Protein AF-A0A9P1I6S8-F1 (afdb_monomer_lite)

Foldseek 3Di:
DDDDDPDDDDPVRVVPDDDDDDDDPPVVVVVCVVVVPDDPDDPVNVVPPVPPPPPPDPVVVQVVDDPVRHDDDDDDDPVPHDDPVRVVVVVVVVVVVVVVVCVVVVVDDDDDDDDPDPDDDDDDDDDDDDDDDDDDDPDDPPCPDPPPDDDD

Sequence (152 aa):
MSRGTKSTMSYKDKANLKFVEQEEPAFIKAMKAKMGYKEPAKLEDKFDDEGPSNFDDDETELLRMKEEDRPQVVVLNESTDLTKEQLEKELEVIRKEEDDQKIAEGKITFKKPVKRLAEGEKEEDDKKKKKTVIAEPKKTLLSFGDDEEEDE

InterPro domains:
  IPR027911 Domain of unknown function DUF4604 [PF15377] (16-132)
  IPR040219 Uncharacterized protein KIAA1143-like [PTHR31195] (3-151)

pLDDT: mean 74.91, std 16.07, range [39.62, 92.69]

Radius of gyration: 40.56 Å; chains: 1; bounding box: 67×51×121 Å

Structure (mmCIF, N/CA/C/O backbone):
data_AF-A0A9P1I6S8-F1
#
_entry.id   AF-A0A9P1I6S8-F1
#
loop_
_atom_site.group_PDB
_atom_site.id
_atom_site.type_symbol
_atom_site.label_atom_id
_atom_site.label_alt_id
_atom_site.label_comp_id
_atom_site.label_asym_id
_atom_site.label_entity_id
_atom_site.label_seq_id
_atom_site.pdbx_PDB_ins_code
_atom_site.Cartn_x
_atom_site.Cartn_y
_atom_site.Cartn_z
_atom_site.occupancy
_atom_site.B_iso_or_equiv
_atom_site.auth_seq_id
_atom_site.auth_comp_id
_atom_site.auth_asym_id
_atom_site.auth_atom_id
_atom_site.pdbx_PDB_model_num
ATOM 1 N N . MET A 1 1 ? -8.103 -3.787 -79.187 1.00 44.22 1 MET A N 1
ATOM 2 C CA . MET A 1 1 ? -7.515 -3.589 -77.843 1.00 44.22 1 MET A CA 1
ATOM 3 C C . MET A 1 1 ? -8.271 -4.468 -76.851 1.00 44.22 1 MET A C 1
ATOM 5 O O . MET A 1 1 ? -9.386 -4.124 -76.482 1.00 44.22 1 MET A O 1
ATOM 9 N N . SER A 1 2 ? -7.723 -5.637 -76.504 1.00 52.88 2 SER A N 1
ATOM 10 C CA . SER A 1 2 ? -8.324 -6.548 -75.517 1.00 52.88 2 SER A CA 1
ATOM 11 C C . SER A 1 2 ? -7.925 -6.092 -74.113 1.00 52.88 2 SER A C 1
ATOM 13 O O . SER A 1 2 ? -6.738 -5.927 -73.836 1.00 52.88 2 SER A O 1
ATOM 15 N N . ARG A 1 3 ? -8.907 -5.818 -73.249 1.00 59.03 3 ARG A N 1
ATOM 16 C CA . ARG A 1 3 ? -8.665 -5.443 -71.849 1.00 59.03 3 ARG A CA 1
ATOM 17 C C . ARG A 1 3 ? -8.355 -6.724 -71.075 1.00 59.03 3 ARG A C 1
ATOM 19 O O . ARG A 1 3 ? -9.172 -7.638 -71.075 1.00 59.03 3 ARG A O 1
ATOM 26 N N . GLY A 1 4 ? -7.181 -6.785 -70.446 1.00 54.00 4 GLY A N 1
ATOM 27 C CA . GLY A 1 4 ? -6.732 -7.948 -69.681 1.00 54.00 4 GLY A CA 1
ATOM 28 C C . GLY A 1 4 ? -7.733 -8.345 -68.595 1.00 54.00 4 GLY A C 1
ATOM 29 O O . GLY A 1 4 ? -8.143 -7.523 -67.773 1.00 54.00 4 GLY A O 1
ATOM 30 N N . THR A 1 5 ? -8.135 -9.612 -68.609 1.00 59.84 5 THR A N 1
ATOM 31 C CA . THR A 1 5 ? -8.967 -10.244 -67.585 1.00 59.84 5 THR A CA 1
ATOM 32 C C . THR A 1 5 ? -8.198 -10.293 -66.268 1.00 59.84 5 THR A C 1
ATOM 34 O O . THR A 1 5 ? -7.111 -10.868 -66.203 1.00 59.84 5 THR A O 1
ATOM 37 N N . LYS A 1 6 ? -8.743 -9.698 -65.204 1.00 65.06 6 LYS A N 1
ATOM 38 C CA . LYS A 1 6 ? -8.150 -9.778 -63.863 1.00 65.06 6 LYS A CA 1
ATOM 39 C C . LYS A 1 6 ? -8.376 -11.188 -63.310 1.00 65.06 6 LYS A C 1
ATOM 41 O O . LYS A 1 6 ? -9.485 -11.509 -62.898 1.00 65.06 6 LYS A O 1
ATOM 46 N N . SER A 1 7 ? -7.335 -12.020 -63.333 1.00 71.56 7 SER A N 1
ATOM 47 C CA . SER A 1 7 ? -7.341 -13.341 -62.695 1.00 71.56 7 SER A CA 1
ATOM 48 C C . SER A 1 7 ? -7.415 -13.169 -61.179 1.00 71.56 7 SER A C 1
ATOM 50 O O . SER A 1 7 ? -6.491 -12.631 -60.568 1.00 71.56 7 SER A O 1
ATOM 52 N N . THR A 1 8 ? -8.517 -13.589 -60.563 1.00 78.06 8 THR A N 1
ATOM 53 C CA . THR A 1 8 ? -8.652 -13.634 -59.107 1.00 78.06 8 THR A CA 1
ATOM 54 C C . THR A 1 8 ? -8.188 -15.003 -58.611 1.00 78.06 8 THR A C 1
ATOM 56 O O . THR A 1 8 ? -8.710 -16.035 -59.020 1.00 78.06 8 THR A O 1
ATOM 59 N N . MET A 1 9 ? -7.172 -15.019 -57.745 1.00 80.56 9 MET A N 1
ATOM 60 C CA . MET A 1 9 ? -6.632 -16.261 -57.174 1.00 80.56 9 MET A CA 1
ATOM 61 C C . MET A 1 9 ? -7.676 -16.985 -56.313 1.00 80.56 9 MET A C 1
ATOM 63 O O . MET A 1 9 ? -8.471 -16.333 -55.619 1.00 80.56 9 MET A O 1
ATOM 67 N N . SER A 1 10 ? -7.654 -18.323 -56.321 1.00 86.75 10 SER A N 1
ATOM 68 C CA . SER A 1 10 ? -8.560 -19.130 -55.501 1.00 86.75 10 SER A CA 1
ATOM 69 C C . SER A 1 10 ? -8.191 -19.053 -54.016 1.00 86.75 10 SER A C 1
ATOM 71 O O . SER A 1 10 ? -7.092 -18.645 -53.640 1.00 86.75 10 SER A O 1
ATOM 73 N N . TYR A 1 11 ? -9.113 -19.452 -53.138 1.00 83.00 11 TYR A N 1
ATOM 74 C CA . TYR A 1 11 ? -8.876 -19.467 -51.691 1.00 83.00 11 TYR A CA 1
ATOM 75 C C . TYR A 1 11 ? -7.673 -20.344 -51.294 1.00 83.00 11 TYR A C 1
ATOM 77 O O . TYR A 1 11 ? -6.877 -19.948 -50.445 1.00 83.00 11 TYR A O 1
ATOM 85 N N . LYS A 1 12 ? -7.491 -21.495 -51.958 1.00 85.06 12 LYS A N 1
ATOM 86 C CA . LYS A 1 12 ? -6.352 -22.398 -51.717 1.00 85.06 12 LYS A CA 1
ATOM 87 C C . LYS A 1 12 ? -5.026 -21.784 -52.169 1.00 85.06 12 LYS A C 1
ATOM 89 O O . LYS A 1 12 ? -4.014 -21.976 -51.504 1.00 85.06 12 LYS A O 1
ATOM 94 N N . ASP A 1 13 ? -5.047 -21.002 -53.246 1.00 84.69 13 ASP A N 1
ATOM 95 C CA . ASP A 1 13 ? -3.857 -20.295 -53.731 1.00 84.69 13 ASP A CA 1
ATOM 96 C C . ASP A 1 13 ? -3.465 -19.159 -52.779 1.00 84.69 13 ASP A C 1
ATOM 98 O O . ASP A 1 13 ? -2.284 -18.929 -52.540 1.00 84.69 13 ASP A O 1
ATOM 102 N N . LYS A 1 14 ? -4.455 -18.483 -52.178 1.00 86.81 14 LYS A N 1
ATOM 103 C CA . LYS A 1 14 ? -4.231 -17.417 -51.190 1.00 86.81 14 LYS A CA 1
ATOM 104 C C . LYS A 1 14 ? -3.666 -17.932 -49.866 1.00 86.81 14 LYS A C 1
ATOM 106 O O . LYS A 1 14 ? -2.871 -17.232 -49.253 1.00 86.81 14 LYS A O 1
ATOM 111 N N . ALA A 1 15 ? -4.047 -19.136 -49.439 1.00 86.00 15 ALA A N 1
ATOM 112 C CA . ALA A 1 15 ? -3.591 -19.723 -48.176 1.00 86.00 15 ALA A CA 1
ATOM 113 C C . ALA A 1 15 ? -2.078 -20.017 -48.144 1.00 86.00 15 ALA A C 1
ATOM 115 O O . ALA A 1 15 ? -1.481 -20.055 -47.073 1.00 86.00 15 ALA A O 1
ATOM 116 N N . ASN A 1 16 ? -1.450 -20.191 -49.311 1.00 87.50 16 ASN A N 1
ATOM 117 C CA . ASN A 1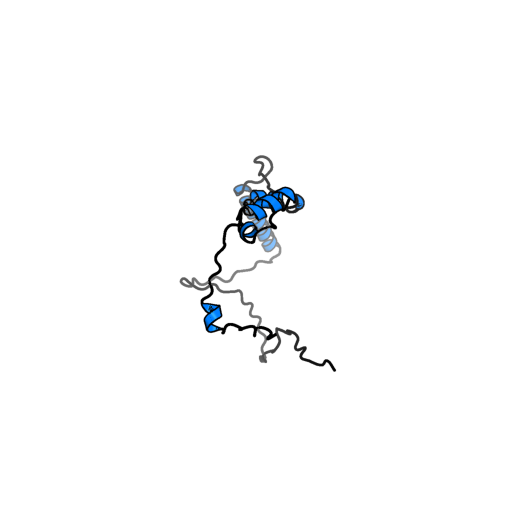 16 ? -0.017 -20.466 -49.436 1.00 87.50 16 ASN A CA 1
ATOM 118 C C . ASN A 1 16 ? 0.829 -19.204 -49.694 1.00 87.50 16 ASN A C 1
ATOM 120 O O . ASN A 1 16 ? 2.040 -19.310 -49.901 1.00 87.50 16 ASN A O 1
ATOM 124 N N . LEU A 1 17 ? 0.222 -18.013 -49.702 1.00 86.00 17 LEU A N 1
ATOM 125 C CA . LEU A 1 17 ? 0.947 -16.756 -49.871 1.00 86.00 17 LEU A CA 1
ATOM 126 C C . LEU A 1 17 ? 1.627 -16.371 -48.555 1.00 86.00 17 LEU A C 1
ATOM 128 O O . LEU A 1 17 ? 0.965 -16.123 -47.550 1.00 86.00 17 LEU A O 1
ATOM 132 N N . LYS A 1 18 ? 2.957 -16.284 -48.576 1.00 87.88 18 LYS A N 1
ATOM 133 C CA . LYS A 1 18 ? 3.743 -15.708 -47.481 1.00 87.88 18 LYS A CA 1
ATOM 134 C C . LYS A 1 18 ? 4.090 -14.265 -47.823 1.00 87.88 18 LYS A C 1
ATOM 136 O O . LYS A 1 18 ? 4.528 -13.985 -48.938 1.00 87.88 18 LYS A O 1
ATOM 141 N N . PHE A 1 19 ? 3.899 -13.364 -46.866 1.00 88.19 19 PHE A N 1
ATOM 142 C CA . PHE A 1 19 ? 4.425 -12.009 -46.966 1.00 88.19 19 PHE A CA 1
ATOM 143 C C . PHE A 1 19 ? 5.948 -12.061 -46.805 1.00 88.19 19 PHE A C 1
ATOM 145 O O . PHE A 1 19 ? 6.450 -12.677 -45.868 1.00 88.19 19 PHE A O 1
ATOM 152 N N . VAL A 1 20 ? 6.671 -11.453 -47.743 1.00 86.44 20 VAL A N 1
ATOM 153 C CA . VAL A 1 20 ? 8.120 -11.261 -47.658 1.00 86.44 20 VAL A CA 1
ATOM 154 C C . VAL A 1 20 ? 8.347 -9.764 -47.613 1.00 86.44 20 VAL A C 1
ATOM 156 O O . VAL A 1 20 ? 8.076 -9.066 -48.591 1.00 86.44 20 VAL A O 1
ATOM 159 N N . GLU A 1 21 ? 8.817 -9.278 -46.473 1.00 85.12 21 GLU A N 1
ATOM 160 C CA . GLU A 1 21 ? 9.208 -7.886 -46.321 1.00 85.12 21 GLU A CA 1
ATOM 161 C C . GLU A 1 21 ? 10.511 -7.666 -47.097 1.00 85.12 21 GLU A C 1
ATOM 163 O O . GLU A 1 21 ? 11.570 -8.174 -46.733 1.00 85.12 21 GLU A O 1
ATOM 168 N N . GLN A 1 22 ? 10.416 -6.994 -48.244 1.00 86.62 22 GLN A N 1
ATOM 169 C CA . GLN A 1 22 ? 11.586 -6.597 -49.020 1.00 86.62 22 GLN A CA 1
ATOM 170 C C . GLN A 1 22 ? 12.084 -5.247 -48.512 1.00 86.62 22 GLN A C 1
ATOM 172 O O . GLN A 1 22 ? 11.285 -4.332 -48.311 1.00 86.62 22 GLN A O 1
ATOM 177 N N . GLU A 1 23 ? 13.401 -5.109 -48.349 1.00 85.56 23 GLU A N 1
ATOM 178 C CA . GLU A 1 23 ? 13.997 -3.818 -48.014 1.00 85.56 23 GLU A CA 1
ATOM 179 C C . GLU A 1 23 ? 13.651 -2.762 -49.069 1.00 85.56 23 GLU A C 1
ATOM 181 O O . GLU A 1 23 ? 13.622 -3.028 -50.277 1.00 85.56 23 GLU A O 1
ATOM 186 N N . GLU A 1 24 ? 13.409 -1.534 -48.613 1.00 86.19 24 GLU A N 1
ATOM 187 C CA . GLU A 1 24 ? 13.082 -0.445 -49.522 1.00 86.19 24 GLU A CA 1
ATOM 188 C C . GLU A 1 24 ? 14.273 -0.105 -50.429 1.00 86.19 24 GLU A C 1
ATOM 190 O O . GLU A 1 24 ? 15.400 0.061 -49.950 1.00 86.19 24 GLU A O 1
ATOM 195 N N . PRO A 1 25 ? 14.049 0.083 -51.742 1.00 91.25 25 PRO A N 1
ATOM 196 C CA . PRO A 1 25 ? 15.115 0.462 -52.656 1.00 91.25 25 PRO A CA 1
ATOM 197 C C . PRO A 1 25 ? 15.692 1.837 -52.285 1.00 91.25 25 PRO A C 1
ATOM 199 O O . PRO A 1 25 ? 14.972 2.747 -51.862 1.00 91.25 25 PRO A O 1
ATOM 202 N N . ALA A 1 26 ? 16.995 2.024 -52.521 1.00 89.88 26 ALA A N 1
ATOM 203 C CA . ALA A 1 26 ? 17.758 3.203 -52.087 1.00 89.88 26 ALA A CA 1
ATOM 204 C C . ALA A 1 26 ? 17.137 4.557 -52.493 1.00 89.88 26 ALA A C 1
ATOM 206 O O . ALA A 1 26 ? 17.238 5.538 -51.754 1.00 89.88 26 ALA A O 1
ATOM 207 N N . PHE A 1 27 ? 16.457 4.611 -53.643 1.00 91.38 27 PHE A N 1
ATOM 208 C CA . PHE A 1 27 ? 15.749 5.805 -54.107 1.00 91.38 27 PHE A CA 1
ATOM 209 C C . PHE A 1 27 ? 14.588 6.212 -53.181 1.00 91.38 27 PHE A C 1
ATOM 211 O O . PHE A 1 27 ? 14.474 7.385 -52.825 1.00 91.38 27 PHE A O 1
ATOM 218 N N . ILE A 1 28 ? 13.758 5.255 -52.747 1.00 89.62 28 ILE A N 1
ATOM 219 C CA . ILE A 1 28 ? 12.611 5.516 -51.861 1.00 89.62 28 ILE A CA 1
ATOM 220 C C . ILE A 1 28 ? 13.107 5.936 -50.476 1.00 89.62 28 ILE A C 1
ATOM 222 O O . ILE A 1 28 ? 12.608 6.914 -49.921 1.00 89.62 28 ILE A O 1
ATOM 226 N N . LYS A 1 29 ? 14.162 5.288 -49.968 1.00 89.06 29 LYS A N 1
ATOM 227 C CA . LYS A 1 29 ? 14.813 5.657 -48.703 1.00 89.06 29 LYS A CA 1
ATOM 228 C C . LYS A 1 29 ? 15.326 7.103 -48.720 1.00 89.06 29 LYS A C 1
ATOM 230 O O . LYS A 1 29 ? 15.062 7.871 -47.796 1.00 89.06 29 LYS A O 1
ATOM 235 N N . ALA A 1 30 ? 16.002 7.504 -49.800 1.00 91.75 30 ALA A N 1
ATOM 236 C CA . ALA A 1 30 ? 16.486 8.874 -49.972 1.00 91.75 30 ALA A CA 1
ATOM 237 C C . ALA A 1 30 ? 15.340 9.894 -50.100 1.00 91.75 30 ALA A C 1
ATOM 239 O O . ALA A 1 30 ? 15.441 11.005 -49.580 1.00 91.75 30 ALA A O 1
ATOM 240 N N . MET A 1 31 ? 14.245 9.534 -50.776 1.00 92.69 31 MET A N 1
ATOM 241 C CA . MET A 1 31 ? 13.063 10.389 -50.901 1.00 92.69 31 MET A CA 1
ATOM 242 C C . MET A 1 31 ? 12.346 10.570 -49.556 1.00 92.69 31 MET A C 1
ATOM 244 O O . MET A 1 31 ? 12.053 11.701 -49.179 1.00 92.69 31 MET A O 1
ATOM 248 N N . LYS A 1 32 ? 12.130 9.493 -48.792 1.00 91.75 32 LYS A N 1
ATOM 249 C CA . LYS A 1 32 ? 11.542 9.541 -47.444 1.00 91.75 32 LYS A CA 1
ATOM 250 C C . LYS A 1 32 ? 12.356 10.403 -46.483 1.00 91.75 32 LYS A C 1
ATOM 252 O O . LYS A 1 32 ? 11.776 11.211 -45.762 1.00 91.75 32 LYS A O 1
ATOM 257 N N . ALA A 1 33 ? 13.685 10.290 -46.535 1.00 88.88 33 ALA A N 1
ATOM 258 C CA . ALA A 1 33 ? 14.587 11.121 -45.741 1.00 88.88 33 ALA A CA 1
ATOM 259 C C . ALA A 1 33 ? 14.472 12.612 -46.103 1.00 88.88 33 ALA A C 1
ATOM 261 O O . ALA A 1 33 ? 14.352 13.451 -45.215 1.00 88.88 33 ALA A O 1
ATOM 262 N N . LYS A 1 34 ? 14.436 12.950 -47.402 1.00 92.44 34 LYS A N 1
ATOM 263 C CA . LYS A 1 34 ? 14.238 14.336 -47.873 1.00 92.44 34 LYS A CA 1
ATOM 264 C C . LYS A 1 34 ? 12.882 14.918 -47.465 1.00 92.44 34 LYS A C 1
ATOM 266 O O . LYS A 1 34 ? 12.787 16.117 -47.233 1.00 92.44 34 LYS A O 1
ATOM 271 N N . MET A 1 35 ? 11.853 14.077 -47.389 1.00 90.31 35 MET A N 1
ATOM 272 C CA . MET A 1 35 ? 10.485 14.464 -47.029 1.00 90.31 35 MET A CA 1
ATOM 273 C C . MET A 1 35 ? 10.222 14.428 -45.513 1.00 90.31 35 MET A C 1
ATOM 275 O O . MET A 1 35 ? 9.110 14.734 -45.091 1.00 90.31 35 MET A O 1
ATOM 279 N N . GLY A 1 36 ? 11.207 14.042 -44.691 1.00 88.69 36 GLY A N 1
ATOM 280 C CA . GLY A 1 36 ? 11.056 13.959 -43.235 1.00 88.69 36 GLY A CA 1
ATOM 281 C C . GLY A 1 36 ? 10.057 12.894 -42.766 1.00 88.69 36 GLY A C 1
ATOM 282 O O . GLY A 1 36 ? 9.444 13.059 -41.712 1.00 88.69 36 GLY A O 1
ATOM 283 N N . TYR A 1 37 ? 9.862 11.823 -43.543 1.00 88.38 37 TYR A N 1
ATOM 284 C CA . TYR A 1 37 ? 8.926 10.751 -43.203 1.00 88.38 37 TYR A CA 1
ATOM 285 C C . TYR A 1 37 ? 9.354 10.045 -41.908 1.00 88.38 37 TYR A C 1
ATOM 287 O O . TYR A 1 37 ? 10.475 9.544 -41.814 1.00 88.38 37 TYR A O 1
ATOM 295 N N . LYS A 1 38 ? 8.445 9.987 -40.930 1.00 85.62 38 LYS A N 1
ATOM 296 C CA . LYS A 1 38 ? 8.590 9.206 -39.697 1.00 85.62 38 LYS A CA 1
ATOM 297 C C . LYS A 1 38 ? 7.643 8.017 -39.772 1.00 85.62 38 LYS A C 1
ATOM 299 O O . LYS A 1 38 ? 6.473 8.193 -40.108 1.00 85.62 38 LYS A O 1
ATOM 304 N N . GLU A 1 39 ? 8.154 6.822 -39.497 1.00 83.25 39 GLU A N 1
ATOM 305 C CA . GLU A 1 39 ? 7.318 5.624 -39.445 1.00 83.25 39 GLU A CA 1
ATOM 306 C C . GLU A 1 39 ? 6.284 5.772 -38.316 1.00 83.25 39 GLU A C 1
ATOM 308 O O . GLU A 1 39 ? 6.640 6.238 -37.231 1.00 83.25 39 GLU A O 1
ATOM 313 N N . PRO A 1 40 ? 4.999 5.458 -38.570 1.00 81.44 40 PRO A N 1
ATOM 314 C CA . PRO A 1 40 ? 3.993 5.459 -37.518 1.00 81.44 40 PRO A CA 1
ATOM 315 C C . PRO A 1 40 ? 4.323 4.381 -36.482 1.00 81.44 40 PRO A C 1
ATOM 317 O O . PRO A 1 40 ? 4.988 3.399 -36.816 1.00 81.44 40 PRO A O 1
ATOM 320 N N . ALA A 1 41 ? 3.817 4.563 -35.258 1.00 81.50 41 ALA A N 1
ATOM 321 C CA . ALA A 1 41 ? 3.977 3.595 -34.175 1.00 81.50 41 ALA A CA 1
ATOM 322 C C . ALA A 1 41 ? 3.623 2.185 -34.670 1.00 81.50 41 ALA A C 1
ATOM 324 O O . ALA A 1 41 ? 2.526 1.957 -35.201 1.00 81.50 41 ALA A O 1
ATOM 325 N N . LYS A 1 42 ? 4.583 1.267 -34.554 1.00 82.38 42 LYS A N 1
ATOM 326 C CA . LYS A 1 42 ? 4.427 -0.117 -35.007 1.00 82.38 42 LYS A CA 1
ATOM 327 C C . LYS A 1 42 ? 3.605 -0.898 -33.984 1.00 82.38 42 LYS A C 1
ATOM 329 O O . LYS A 1 42 ? 3.368 -0.442 -32.870 1.00 82.38 42 LYS A O 1
ATOM 334 N N . LEU A 1 43 ? 3.119 -2.078 -34.376 1.00 77.00 43 LEU A N 1
ATOM 335 C CA . LEU A 1 43 ? 2.397 -2.953 -33.447 1.00 77.00 43 LEU A CA 1
ATOM 336 C C . LEU A 1 43 ? 3.315 -3.410 -32.300 1.00 77.00 43 LEU A C 1
ATOM 338 O O . LEU A 1 43 ? 2.859 -3.465 -31.166 1.00 77.00 43 LEU A O 1
ATOM 342 N N . GLU A 1 44 ? 4.594 -3.657 -32.603 1.00 77.69 44 GLU A N 1
ATOM 343 C CA . GLU A 1 44 ? 5.644 -4.029 -31.641 1.00 77.69 44 GLU A CA 1
ATOM 344 C C . GLU A 1 44 ? 5.870 -2.963 -30.557 1.00 77.69 44 GLU A C 1
ATOM 346 O O . GLU A 1 44 ? 6.029 -3.327 -29.401 1.00 77.69 44 GLU A O 1
ATOM 351 N N . ASP A 1 45 ? 5.731 -1.666 -30.873 1.00 78.81 45 ASP A N 1
ATOM 352 C CA . ASP A 1 45 ? 5.842 -0.573 -29.881 1.00 78.81 45 ASP A CA 1
ATOM 353 C C . ASP A 1 45 ? 4.761 -0.656 -28.779 1.00 78.81 45 ASP A C 1
ATOM 355 O O . ASP A 1 45 ? 4.812 0.068 -27.788 1.00 78.81 45 ASP A O 1
ATOM 359 N N . LYS A 1 46 ? 3.728 -1.492 -28.963 1.00 79.38 46 LYS A N 1
ATOM 360 C CA . LYS A 1 46 ? 2.695 -1.768 -27.950 1.00 79.38 46 LYS A CA 1
ATOM 361 C C . LYS A 1 46 ? 3.011 -2.988 -27.085 1.00 79.38 46 LYS A C 1
ATOM 363 O O . LYS A 1 46 ? 2.317 -3.196 -26.094 1.00 79.38 46 LYS A O 1
ATOM 368 N N . PHE A 1 47 ? 3.964 -3.812 -27.511 1.00 76.94 47 PHE A N 1
ATOM 369 C CA . PHE A 1 47 ? 4.410 -5.019 -26.819 1.00 76.94 47 PHE A CA 1
ATOM 370 C C . PHE A 1 47 ? 5.697 -4.794 -26.023 1.00 76.94 47 PHE A C 1
ATOM 372 O O . PHE A 1 47 ? 6.067 -5.677 -25.255 1.00 76.94 47 PHE A O 1
ATOM 379 N N . ASP A 1 48 ? 6.364 -3.646 -26.179 1.00 70.50 48 ASP A N 1
ATOM 380 C CA . ASP A 1 48 ? 7.442 -3.252 -25.277 1.00 70.50 48 ASP A CA 1
ATOM 381 C C . ASP A 1 48 ? 6.889 -3.123 -23.847 1.00 70.50 48 ASP A C 1
ATOM 383 O O . ASP A 1 48 ? 6.170 -2.188 -23.491 1.00 70.50 48 ASP A O 1
ATOM 387 N N . ASP A 1 49 ? 7.235 -4.128 -23.042 1.00 59.06 49 ASP A N 1
ATOM 388 C CA . ASP A 1 49 ? 6.829 -4.390 -21.657 1.00 59.06 49 ASP A CA 1
ATOM 389 C C . ASP A 1 49 ? 7.555 -3.476 -20.648 1.00 59.06 49 ASP A C 1
ATOM 391 O O . ASP A 1 49 ? 7.759 -3.824 -19.490 1.00 59.06 49 ASP A O 1
ATOM 395 N N . GLU A 1 50 ? 7.931 -2.262 -21.056 1.00 59.91 50 GLU A N 1
ATOM 396 C CA . GLU A 1 50 ? 8.182 -1.173 -20.104 1.00 59.91 50 GLU A CA 1
ATOM 397 C C . GLU A 1 50 ? 6.854 -0.469 -19.789 1.00 59.91 50 GLU A C 1
ATOM 399 O O . GLU A 1 50 ? 6.724 0.757 -19.773 1.00 59.91 50 GLU A O 1
ATOM 404 N N . GLY A 1 51 ? 5.830 -1.278 -19.501 1.00 59.53 51 GLY A N 1
ATOM 405 C CA . GLY A 1 51 ? 4.782 -0.840 -18.600 1.00 59.53 51 GLY A CA 1
ATOM 406 C C . GLY A 1 51 ? 5.448 -0.425 -17.286 1.00 59.53 51 GLY A C 1
ATOM 407 O O . GLY A 1 51 ? 6.472 -0.994 -16.909 1.00 59.53 51 GLY A O 1
ATOM 408 N N . PRO A 1 52 ? 4.938 0.596 -16.586 1.00 58.97 52 PRO A N 1
ATOM 409 C CA . PRO A 1 52 ? 5.562 1.043 -15.353 1.00 58.97 52 PRO A CA 1
ATOM 410 C C . PRO A 1 52 ? 5.608 -0.118 -14.347 1.00 58.97 52 PRO A C 1
ATOM 412 O O . PRO A 1 52 ? 4.607 -0.462 -13.727 1.00 58.97 52 PRO A O 1
ATOM 415 N N . SER A 1 53 ? 6.796 -0.695 -14.169 1.00 57.38 53 SER A N 1
ATOM 416 C CA . SER A 1 53 ? 7.116 -1.838 -13.300 1.00 57.38 53 SER A CA 1
ATOM 417 C C . SER A 1 53 ? 6.886 -1.577 -11.807 1.00 57.38 53 SER A C 1
ATOM 419 O O . SER A 1 53 ? 7.161 -2.428 -10.972 1.00 57.38 53 SER A O 1
ATOM 421 N N . ASN A 1 54 ? 6.403 -0.384 -11.467 1.00 57.56 54 ASN A N 1
ATOM 422 C CA . ASN A 1 54 ? 6.291 0.138 -10.111 1.00 57.56 54 ASN A CA 1
ATOM 423 C C . ASN A 1 54 ? 4.823 0.259 -9.677 1.00 57.56 54 ASN A C 1
ATOM 425 O O . ASN A 1 54 ? 4.495 1.151 -8.904 1.00 57.56 54 ASN A O 1
ATOM 429 N N . PHE A 1 55 ? 3.911 -0.525 -10.260 1.00 56.66 55 PHE A N 1
ATOM 430 C CA . PHE A 1 55 ? 2.487 -0.482 -9.900 1.00 56.66 55 PHE A CA 1
ATOM 431 C C . PHE A 1 55 ? 2.093 -1.509 -8.835 1.00 56.66 55 PHE A C 1
ATOM 433 O O . PHE A 1 55 ? 0.995 -1.389 -8.307 1.00 56.66 55 PHE A O 1
ATOM 440 N N . ASP A 1 56 ? 2.976 -2.459 -8.524 1.00 62.69 56 ASP A N 1
ATOM 441 C CA . ASP A 1 56 ? 2.708 -3.593 -7.624 1.00 62.69 56 ASP A CA 1
ATOM 442 C C . ASP A 1 56 ? 3.544 -3.541 -6.331 1.00 62.69 56 ASP A C 1
ATOM 444 O O . ASP A 1 56 ? 3.650 -4.529 -5.613 1.00 62.69 56 ASP A O 1
ATOM 448 N N . ASP A 1 57 ? 4.184 -2.404 -6.043 1.00 76.06 57 ASP A N 1
ATOM 449 C CA . ASP A 1 57 ? 4.879 -2.205 -4.772 1.00 76.06 57 ASP A CA 1
ATOM 450 C C . ASP A 1 57 ? 3.919 -1.552 -3.771 1.00 76.06 57 ASP A C 1
ATOM 452 O O . ASP A 1 57 ? 3.417 -0.450 -4.025 1.00 76.06 57 ASP A O 1
ATOM 456 N N . ASP A 1 58 ? 3.675 -2.207 -2.635 1.00 74.56 58 ASP A N 1
ATOM 457 C CA . ASP A 1 58 ? 2.783 -1.727 -1.572 1.00 74.56 58 ASP A CA 1
ATOM 458 C C . ASP A 1 58 ? 3.142 -0.286 -1.145 1.00 74.56 58 ASP A C 1
ATOM 460 O O . ASP A 1 58 ? 2.264 0.531 -0.849 1.00 74.56 58 ASP A O 1
ATOM 464 N N . GLU A 1 59 ? 4.433 0.079 -1.177 1.00 75.50 59 GLU A N 1
ATOM 465 C CA . GLU A 1 59 ? 4.893 1.446 -0.888 1.00 75.50 59 GLU A CA 1
ATOM 466 C C . GLU A 1 59 ? 4.382 2.467 -1.917 1.00 75.50 59 GLU A C 1
ATOM 468 O O . GLU A 1 59 ? 3.980 3.585 -1.571 1.00 75.50 59 GLU A O 1
ATOM 473 N N . THR A 1 60 ? 4.362 2.090 -3.195 1.00 77.88 60 THR A N 1
ATOM 474 C CA . THR A 1 60 ? 3.859 2.949 -4.275 1.00 77.88 60 THR A CA 1
ATOM 475 C C . THR A 1 60 ? 2.340 3.076 -4.254 1.00 77.88 60 THR A C 1
ATOM 477 O O . THR A 1 60 ? 1.809 4.143 -4.586 1.00 77.88 60 THR A O 1
ATOM 480 N N . GLU A 1 61 ? 1.637 2.035 -3.805 1.00 82.12 61 GLU A N 1
ATOM 481 C CA . GLU A 1 61 ? 0.194 2.066 -3.588 1.00 82.12 61 GLU A CA 1
ATOM 482 C C . GLU A 1 61 ? -0.169 3.007 -2.427 1.00 82.12 61 GLU A C 1
ATOM 484 O O . GLU A 1 61 ? -1.004 3.903 -2.594 1.00 82.12 61 GLU A O 1
ATOM 489 N N . LEU A 1 62 ? 0.546 2.915 -1.300 1.00 82.19 62 LEU A N 1
ATOM 490 C CA . L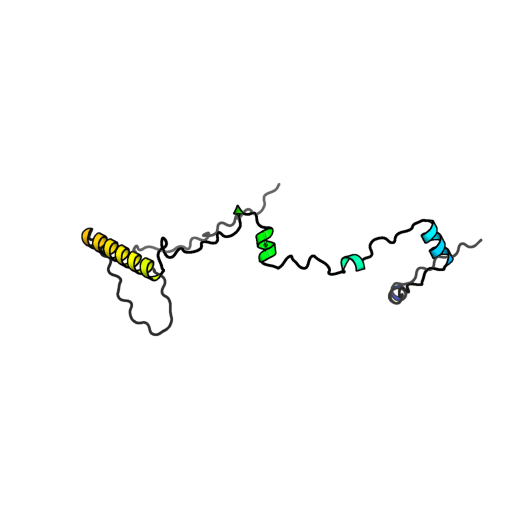EU A 1 62 ? 0.415 3.828 -0.156 1.00 82.19 62 LEU A CA 1
ATOM 491 C C . LEU A 1 62 ? 0.654 5.297 -0.539 1.00 82.19 62 LEU A C 1
ATOM 493 O O . LEU A 1 62 ? -0.084 6.179 -0.097 1.00 82.19 62 LEU A O 1
ATOM 497 N N . LEU A 1 63 ? 1.656 5.581 -1.377 1.00 81.12 63 LEU A N 1
ATOM 498 C CA . LEU A 1 63 ? 1.946 6.940 -1.854 1.00 81.12 63 LEU A CA 1
ATOM 499 C C . LEU A 1 63 ? 0.854 7.498 -2.778 1.00 81.12 63 LEU A C 1
ATOM 501 O O . LEU A 1 63 ? 0.642 8.714 -2.805 1.00 81.12 63 LEU A O 1
ATOM 505 N N . ARG A 1 64 ? 0.161 6.629 -3.525 1.00 83.12 64 ARG A N 1
ATOM 506 C CA . ARG A 1 64 ? -0.946 7.002 -4.418 1.00 83.12 64 ARG A CA 1
ATOM 507 C C . ARG A 1 64 ? -2.259 7.215 -3.662 1.00 83.12 64 ARG A C 1
ATOM 509 O O . ARG A 1 64 ? -3.075 8.029 -4.098 1.00 83.12 64 ARG A O 1
ATOM 516 N N . MET A 1 65 ? -2.468 6.510 -2.549 1.00 85.06 65 MET A N 1
ATOM 517 C CA . MET A 1 65 ? -3.611 6.736 -1.663 1.00 85.06 65 MET A CA 1
ATOM 518 C C . MET A 1 65 ? -3.560 8.146 -1.058 1.00 85.06 65 MET A C 1
ATOM 520 O O . MET A 1 65 ? -2.489 8.665 -0.704 1.00 85.06 65 MET A O 1
ATOM 524 N N . LYS A 1 66 ? -4.737 8.774 -0.927 1.00 89.75 66 LYS A N 1
ATOM 525 C CA . LYS A 1 66 ? -4.876 10.039 -0.195 1.00 89.75 66 LYS A CA 1
ATOM 526 C C . LYS A 1 66 ? -4.399 9.832 1.233 1.00 89.75 66 LYS A C 1
ATOM 528 O O . LYS A 1 66 ? -4.609 8.766 1.797 1.00 89.75 66 LYS A O 1
ATOM 533 N N . GLU A 1 67 ? -3.786 10.850 1.824 1.00 85.06 67 GLU A N 1
ATOM 534 C CA . GLU A 1 67 ? -3.233 10.754 3.180 1.00 85.06 67 GLU A CA 1
ATOM 535 C C . GLU A 1 67 ? -4.288 10.340 4.221 1.00 85.06 67 GLU A C 1
ATOM 537 O O . GLU A 1 67 ? -3.972 9.595 5.139 1.00 85.06 67 GLU A O 1
ATOM 542 N N . GLU A 1 68 ? -5.548 10.733 4.016 1.00 87.75 68 GLU A N 1
ATOM 543 C CA . GLU A 1 68 ? -6.699 10.369 4.858 1.00 87.75 68 GLU A CA 1
ATOM 544 C C . GLU A 1 68 ? -7.125 8.897 4.725 1.00 87.75 68 GLU A C 1
ATOM 546 O O . GLU A 1 68 ? -7.701 8.339 5.656 1.00 87.75 68 GLU A O 1
ATOM 551 N N . ASP A 1 69 ? -6.852 8.281 3.571 1.00 88.12 69 ASP A N 1
ATOM 552 C CA . ASP A 1 69 ? -7.205 6.890 3.265 1.00 88.12 69 ASP A CA 1
ATOM 553 C C . ASP A 1 69 ? -6.082 5.915 3.668 1.00 88.12 69 ASP A C 1
ATOM 555 O O . ASP A 1 69 ? -6.277 4.697 3.658 1.00 88.12 69 ASP A O 1
ATOM 559 N N . ARG A 1 70 ? -4.893 6.426 4.025 1.00 89.44 70 ARG A N 1
ATOM 560 C CA . ARG A 1 70 ? -3.768 5.597 4.477 1.00 89.44 70 ARG A CA 1
ATOM 561 C C . ARG A 1 70 ? -4.028 5.062 5.890 1.00 89.44 70 ARG A C 1
ATOM 563 O O . ARG A 1 70 ? -4.592 5.768 6.727 1.00 89.44 70 ARG A O 1
ATOM 570 N N . PRO A 1 71 ? -3.574 3.838 6.210 1.00 87.19 71 PRO A N 1
ATOM 571 C CA . PRO A 1 71 ? -3.713 3.295 7.554 1.00 87.19 71 PRO A CA 1
ATOM 572 C C . PRO A 1 71 ? -2.948 4.146 8.577 1.00 87.19 71 PRO A C 1
ATOM 574 O O . PRO A 1 71 ? -1.771 4.464 8.395 1.00 87.19 71 PRO A O 1
ATOM 577 N N . GLN A 1 72 ? -3.602 4.471 9.693 1.00 86.06 72 GLN A N 1
ATOM 578 C CA . GLN A 1 72 ? -2.964 5.170 10.805 1.00 86.06 72 GLN A CA 1
ATOM 579 C C . GLN A 1 72 ? -1.980 4.234 11.518 1.00 86.06 72 GLN A C 1
ATOM 581 O O . GLN A 1 72 ? -2.382 3.257 12.153 1.00 86.06 72 GLN A O 1
ATOM 586 N N . VAL A 1 73 ? -0.691 4.570 11.480 1.00 86.44 73 VAL A N 1
ATOM 587 C CA . VAL A 1 73 ? 0.332 3.877 12.272 1.00 86.44 73 VAL A CA 1
ATOM 588 C C . VAL A 1 73 ? 0.369 4.494 13.670 1.00 86.44 73 VAL A C 1
ATOM 590 O O . VAL A 1 73 ? 0.724 5.662 13.835 1.00 86.44 73 VAL A O 1
ATOM 593 N N . VAL A 1 74 ? -0.022 3.719 14.685 1.00 87.62 74 VAL A N 1
ATOM 594 C CA . VAL A 1 74 ? 0.070 4.114 16.099 1.00 87.62 74 VAL A CA 1
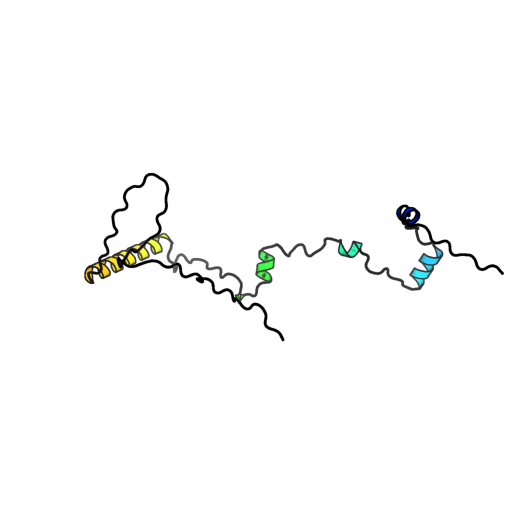ATOM 595 C C . VAL A 1 74 ? 1.290 3.439 16.718 1.00 87.62 74 VAL A C 1
ATOM 597 O O . VAL A 1 74 ? 1.381 2.213 16.743 1.00 87.62 74 VAL A O 1
ATOM 600 N N . VAL A 1 75 ? 2.228 4.244 17.217 1.00 88.00 75 VAL A N 1
ATOM 601 C CA . VAL A 1 75 ? 3.395 3.767 17.969 1.00 88.00 75 VAL A CA 1
ATOM 602 C C . VAL A 1 75 ? 3.061 3.842 19.454 1.00 88.00 75 VAL A C 1
ATOM 604 O O . VAL A 1 75 ? 2.731 4.916 19.948 1.00 88.00 75 VAL A O 1
ATOM 607 N N . LEU A 1 76 ? 3.132 2.703 20.145 1.00 86.94 76 LEU A N 1
ATOM 608 C CA . LEU A 1 76 ? 2.871 2.631 21.581 1.00 86.94 76 LEU A CA 1
ATOM 609 C C . LEU A 1 76 ? 3.981 3.345 22.361 1.00 86.94 76 LEU A C 1
ATOM 611 O O . LEU A 1 76 ? 5.161 3.033 22.202 1.00 86.94 76 LEU A O 1
ATOM 615 N N . ASN A 1 77 ? 3.592 4.268 23.234 1.00 86.94 77 ASN A N 1
ATOM 616 C CA . ASN A 1 77 ? 4.471 4.922 24.191 1.00 86.94 77 ASN A CA 1
ATOM 617 C C . ASN A 1 77 ? 4.462 4.149 25.509 1.00 86.94 77 ASN A C 1
ATOM 619 O O . ASN A 1 77 ? 3.431 4.036 26.166 1.00 86.94 77 ASN A O 1
ATOM 623 N N . GLU A 1 78 ? 5.629 3.694 25.956 1.00 84.56 78 GLU A N 1
ATOM 624 C CA . GLU A 1 78 ? 5.760 2.896 27.185 1.00 84.56 78 GLU A CA 1
ATOM 625 C C . GLU A 1 78 ? 5.306 3.633 28.460 1.00 84.56 78 GLU A C 1
ATOM 627 O O . GLU A 1 78 ? 5.008 2.998 29.470 1.00 84.56 78 GLU A O 1
ATOM 632 N N . SER A 1 79 ? 5.275 4.970 28.441 1.00 84.25 79 SER A N 1
ATOM 633 C CA . SER A 1 79 ? 4.918 5.799 29.597 1.00 84.25 79 SER A CA 1
ATOM 634 C C . SER A 1 79 ? 3.432 6.144 29.696 1.00 84.25 79 SER A C 1
ATOM 636 O O . SER A 1 79 ? 2.956 6.402 30.802 1.00 84.25 79 SER A O 1
ATOM 638 N N . THR A 1 80 ? 2.708 6.189 28.576 1.00 83.81 80 THR A N 1
ATOM 639 C CA . THR A 1 80 ? 1.295 6.608 28.539 1.00 83.81 80 THR A CA 1
ATOM 640 C C . THR A 1 80 ? 0.352 5.477 28.175 1.00 83.81 80 THR A C 1
ATOM 642 O O . THR A 1 80 ? -0.789 5.478 28.632 1.00 83.81 80 THR A O 1
ATOM 645 N N . ASP A 1 81 ? 0.813 4.527 27.364 1.00 90.88 81 ASP A N 1
ATOM 646 C CA . ASP A 1 81 ? -0.043 3.510 26.777 1.00 90.88 81 ASP A CA 1
ATOM 647 C C . ASP A 1 81 ? 0.042 2.214 27.583 1.00 90.88 81 ASP A C 1
ATOM 649 O O . ASP A 1 81 ? 1.099 1.822 28.085 1.00 90.88 81 ASP A O 1
ATOM 653 N N . LEU A 1 82 ? -1.096 1.531 27.715 1.00 85.25 82 LEU A N 1
ATOM 654 C CA . LEU A 1 82 ? -1.152 0.263 28.430 1.00 85.25 82 LEU A CA 1
ATOM 655 C C . LEU A 1 82 ? -0.470 -0.827 27.612 1.00 85.25 82 LEU A C 1
ATOM 657 O O . LEU A 1 82 ? -0.808 -1.089 26.455 1.00 85.25 82 LEU A O 1
ATOM 661 N N . THR A 1 83 ? 0.452 -1.526 28.260 1.00 86.00 83 THR A N 1
ATOM 662 C CA . THR A 1 83 ? 0.998 -2.764 27.709 1.00 86.00 83 THR A CA 1
ATOM 663 C C . THR A 1 83 ? -0.075 -3.853 27.699 1.00 86.00 83 THR A C 1
ATOM 665 O O . THR A 1 83 ? -1.026 -3.833 28.486 1.00 86.00 83 THR A O 1
ATOM 668 N N . LYS A 1 84 ? 0.095 -4.852 26.827 1.00 84.25 84 LYS A N 1
ATOM 669 C CA . LYS A 1 84 ? -0.850 -5.968 26.673 1.00 84.25 84 LYS A CA 1
ATOM 670 C C . LYS A 1 84 ? -1.229 -6.619 28.011 1.00 84.25 84 LYS A C 1
ATOM 672 O O . LYS A 1 84 ? -2.402 -6.860 28.269 1.00 84.25 84 LYS A O 1
ATOM 677 N N . GLU A 1 85 ? -0.247 -6.854 28.879 1.00 85.06 85 GLU A N 1
ATOM 678 C CA . GLU A 1 85 ? -0.478 -7.489 30.180 1.00 85.06 85 GLU A CA 1
ATOM 679 C C . GLU A 1 85 ? -1.289 -6.616 31.144 1.00 85.06 85 GLU A C 1
ATOM 681 O O . GLU A 1 85 ? -2.065 -7.132 31.947 1.00 85.06 85 GLU A O 1
ATOM 686 N N . GLN A 1 86 ? -1.091 -5.297 31.110 1.00 86.19 86 GLN A N 1
ATOM 687 C CA . GLN A 1 86 ? -1.857 -4.370 31.944 1.00 86.19 86 GLN A CA 1
ATOM 688 C C . GLN A 1 86 ? -3.302 -4.278 31.453 1.00 86.19 86 GLN A C 1
ATOM 690 O O . GLN A 1 86 ? -4.220 -4.337 32.264 1.00 86.19 86 GLN A O 1
ATOM 695 N N . LEU A 1 87 ? -3.502 -4.233 30.134 1.00 88.44 87 LEU A N 1
ATOM 696 C CA . LEU A 1 87 ? -4.826 -4.221 29.517 1.00 88.44 87 LEU A CA 1
ATOM 697 C C . LEU A 1 87 ? -5.629 -5.490 29.842 1.00 88.44 87 LEU A C 1
ATOM 699 O O . LEU A 1 87 ? -6.809 -5.407 30.175 1.00 88.44 87 LEU A O 1
ATOM 703 N N . GLU A 1 88 ? -4.995 -6.664 29.804 1.00 89.44 88 GLU A N 1
ATOM 704 C CA . GLU A 1 88 ? -5.636 -7.924 30.2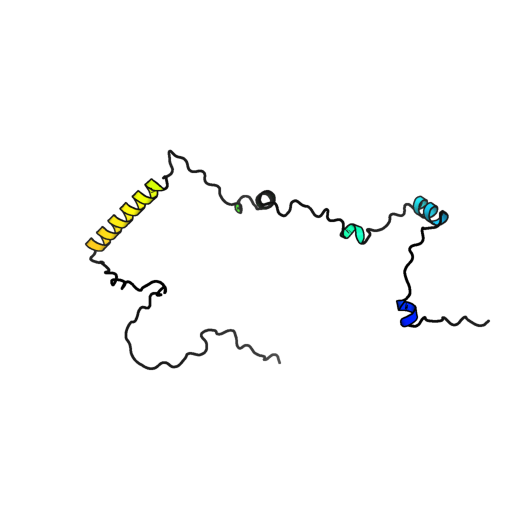03 1.00 89.44 88 GLU A CA 1
ATOM 705 C C . GLU A 1 88 ? -6.040 -7.921 31.684 1.00 89.44 88 GLU A C 1
ATOM 707 O O . GLU A 1 88 ? -7.138 -8.362 32.023 1.00 89.44 88 GLU A O 1
ATOM 712 N N . LYS A 1 89 ? -5.193 -7.379 32.570 1.00 90.44 89 LYS A N 1
ATOM 713 C CA . LYS A 1 89 ? -5.512 -7.250 34.001 1.00 90.44 89 LYS A CA 1
ATOM 714 C C . LYS A 1 89 ? -6.693 -6.309 34.239 1.00 90.44 89 LYS A C 1
ATOM 716 O O . LYS A 1 89 ? -7.581 -6.666 35.007 1.00 90.44 89 LYS A O 1
ATOM 721 N N . GLU A 1 90 ? -6.720 -5.154 33.577 1.00 88.62 90 GLU A N 1
ATOM 722 C CA . GLU A 1 90 ? -7.822 -4.185 33.660 1.00 88.62 90 GLU A CA 1
ATOM 723 C C . GLU A 1 90 ? -9.141 -4.819 33.189 1.00 88.62 90 GLU A C 1
ATOM 725 O O . GLU A 1 90 ? -10.150 -4.767 33.888 1.00 88.62 90 GLU A O 1
ATOM 730 N N . LEU A 1 91 ? -9.121 -5.511 32.043 1.00 91.00 91 LEU A N 1
ATOM 731 C CA . LEU A 1 91 ? -10.282 -6.231 31.512 1.00 91.00 91 LEU A CA 1
ATOM 732 C C . LEU A 1 91 ? -10.795 -7.305 32.473 1.00 91.00 91 LEU A C 1
ATOM 734 O O . LEU A 1 91 ? -12.005 -7.481 32.611 1.00 91.00 91 LEU A O 1
ATOM 738 N N . GLU A 1 92 ? -9.897 -8.035 33.130 1.00 90.12 92 GLU A N 1
ATOM 739 C CA . GLU A 1 92 ? -10.275 -9.061 34.100 1.00 90.12 92 GLU A CA 1
ATOM 740 C C . GLU A 1 92 ? -10.910 -8.448 35.360 1.00 90.12 92 GLU A C 1
ATOM 742 O O . GLU A 1 92 ? -11.826 -9.036 35.935 1.00 90.12 92 GLU A O 1
ATOM 747 N N . VAL A 1 93 ? -10.454 -7.263 35.784 1.00 91.69 93 VAL A N 1
ATOM 748 C CA . VAL A 1 93 ? -11.064 -6.502 36.886 1.00 91.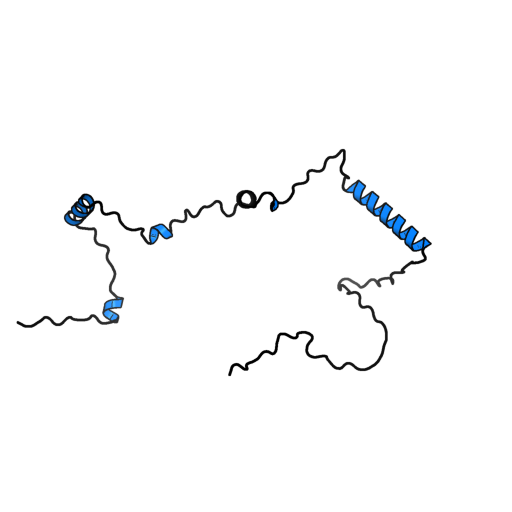69 93 VAL A CA 1
ATOM 749 C C . VAL A 1 93 ? -12.454 -6.015 36.489 1.00 91.69 93 VAL A C 1
ATOM 751 O O . VAL A 1 93 ? -13.408 -6.310 37.202 1.00 91.69 93 VAL A O 1
ATOM 754 N N . ILE A 1 94 ? -12.593 -5.388 35.316 1.00 90.69 94 ILE A N 1
ATOM 755 C CA . ILE A 1 94 ? -13.887 -4.917 34.797 1.00 90.69 94 ILE A CA 1
ATOM 756 C C . ILE A 1 94 ? -14.885 -6.078 34.708 1.00 90.69 94 ILE A C 1
ATOM 758 O O . ILE A 1 94 ? -16.019 -5.957 35.159 1.00 90.69 94 ILE A O 1
ATOM 762 N N . ARG A 1 95 ? -14.465 -7.243 34.198 1.00 89.88 95 ARG A N 1
ATOM 763 C CA . ARG A 1 95 ? -15.321 -8.441 34.134 1.00 89.88 95 ARG A CA 1
ATOM 764 C C . ARG A 1 95 ? -15.794 -8.903 35.509 1.00 89.88 95 ARG A C 1
ATOM 766 O O . ARG A 1 95 ? -16.960 -9.256 35.654 1.00 89.88 95 ARG A O 1
ATOM 773 N N . LYS A 1 96 ? -14.910 -8.907 36.509 1.00 90.19 96 LYS A N 1
ATOM 774 C CA . LYS A 1 96 ? -15.270 -9.284 37.884 1.00 90.19 96 LYS A CA 1
ATOM 775 C C . LYS A 1 96 ? -16.245 -8.289 38.496 1.00 90.19 96 LYS A C 1
ATOM 777 O O . LYS A 1 96 ? -17.228 -8.713 39.086 1.00 90.19 96 LYS A O 1
ATOM 782 N N . GLU A 1 97 ? -16.019 -6.993 38.302 1.00 90.81 97 GLU A N 1
ATOM 783 C CA . GLU A 1 97 ? -16.929 -5.950 38.776 1.00 90.81 97 GLU A CA 1
ATOM 784 C C . GLU A 1 97 ? -18.300 -6.042 38.103 1.00 90.81 97 GLU A C 1
ATOM 786 O O . GLU A 1 97 ? -19.324 -5.943 38.775 1.00 90.81 97 GLU A O 1
ATOM 791 N N . GLU A 1 98 ? -18.348 -6.286 36.792 1.00 89.12 98 GLU A N 1
ATOM 792 C CA . GLU A 1 98 ? -19.600 -6.535 36.079 1.00 89.12 98 GLU A CA 1
ATOM 793 C C . GLU A 1 98 ? -20.321 -7.781 36.601 1.00 89.12 98 GLU A C 1
ATOM 795 O O . GLU A 1 98 ? -21.548 -7.793 36.701 1.00 89.12 98 GLU A O 1
ATOM 800 N N . ASP A 1 99 ? -19.587 -8.849 36.904 1.00 87.94 99 ASP A N 1
ATOM 801 C CA . ASP A 1 99 ? -20.168 -10.072 37.447 1.00 87.94 99 ASP A CA 1
ATOM 802 C C . ASP A 1 99 ? -20.680 -9.859 38.877 1.00 87.94 99 ASP A C 1
ATOM 804 O O . ASP A 1 99 ? -21.802 -10.267 39.178 1.00 87.94 99 ASP A O 1
ATOM 808 N N . ASP A 1 100 ? -19.949 -9.131 39.721 1.00 88.31 100 ASP A N 1
ATOM 809 C CA . ASP A 1 100 ? -20.387 -8.729 41.060 1.00 88.31 100 ASP A CA 1
ATOM 810 C C . ASP A 1 100 ? -21.628 -7.822 41.001 1.00 88.31 100 ASP A C 1
ATOM 812 O O . ASP A 1 100 ? -22.577 -8.012 41.767 1.00 88.31 100 ASP A O 1
ATOM 816 N N . GLN A 1 101 ? -21.685 -6.889 40.043 1.00 88.94 101 GLN A N 1
ATOM 817 C CA . GLN A 1 101 ? -22.874 -6.075 39.779 1.00 88.94 101 GLN A CA 1
ATOM 818 C C . GLN A 1 101 ? -24.063 -6.942 39.345 1.00 88.94 101 GLN A C 1
ATOM 820 O O . GLN A 1 101 ? -25.159 -6.798 39.888 1.00 88.94 101 GLN A O 1
ATOM 825 N N . LYS A 1 102 ? -23.870 -7.899 38.426 1.00 87.62 102 LYS A N 1
ATOM 826 C CA . LYS A 1 102 ? -24.926 -8.846 38.014 1.00 87.62 102 LYS A CA 1
ATOM 827 C C . LYS A 1 102 ? -25.396 -9.716 39.182 1.00 87.62 102 LYS A C 1
ATOM 829 O O . LYS A 1 102 ? -26.588 -10.016 39.264 1.00 87.62 102 LYS A O 1
ATOM 834 N N . ILE A 1 103 ? -24.491 -10.117 40.079 1.00 85.88 103 ILE A N 1
ATOM 835 C CA . ILE A 1 103 ? -24.811 -10.864 41.303 1.00 85.88 103 ILE A CA 1
ATOM 836 C C . ILE A 1 103 ? -25.659 -9.998 42.242 1.00 85.88 103 ILE A C 1
ATOM 838 O O . ILE A 1 103 ? -26.700 -10.464 42.707 1.00 85.88 103 ILE A O 1
ATOM 842 N N . ALA A 1 104 ? -25.272 -8.740 42.473 1.00 87.88 104 ALA A N 1
ATOM 843 C CA . ALA A 1 104 ? -26.016 -7.796 43.310 1.00 87.88 104 ALA A CA 1
ATOM 844 C C . ALA A 1 104 ? -27.412 -7.475 42.747 1.00 87.88 104 ALA A C 1
ATOM 846 O O . ALA A 1 104 ? -28.385 -7.413 43.496 1.00 87.88 104 ALA A O 1
ATOM 847 N N . GLU A 1 105 ? -27.537 -7.339 41.425 1.00 89.06 105 GLU A N 1
ATOM 848 C CA . GLU A 1 105 ? -28.821 -7.169 40.734 1.00 89.06 105 GLU A CA 1
ATOM 849 C C . GLU A 1 105 ? -29.658 -8.463 40.665 1.00 89.06 105 GLU A C 1
ATOM 851 O O . GLU A 1 105 ? -30.797 -8.440 40.191 1.00 89.06 105 GLU A O 1
ATOM 856 N N . GLY A 1 106 ? -29.114 -9.605 41.101 1.00 86.31 106 GLY A N 1
ATOM 857 C CA . GLY A 1 106 ? -29.784 -10.907 41.061 1.00 86.31 106 GLY A CA 1
ATOM 858 C C . GLY A 1 106 ? -29.922 -11.513 39.657 1.00 86.31 106 GLY A C 1
ATOM 859 O O . GLY A 1 106 ? -30.684 -12.461 39.468 1.00 86.31 106 GLY A O 1
ATOM 860 N N . LYS A 1 107 ? -29.189 -11.005 38.659 1.00 84.44 107 LYS A N 1
ATOM 861 C CA . LYS A 1 107 ? -29.224 -11.441 37.249 1.00 84.44 107 LYS A CA 1
ATOM 862 C C . LYS A 1 107 ? -28.187 -12.533 36.955 1.00 84.44 107 LYS A C 1
ATOM 864 O O . LYS A 1 107 ? -27.452 -12.465 35.971 1.00 84.44 107 LYS A O 1
ATOM 869 N N . ILE A 1 108 ? -28.116 -13.559 37.800 1.00 83.06 108 ILE A N 1
ATOM 870 C CA . ILE A 1 108 ? -27.155 -14.659 37.633 1.00 83.06 108 ILE A CA 1
ATOM 871 C C . ILE A 1 108 ? -27.684 -15.657 36.592 1.00 83.06 108 ILE A C 1
ATOM 873 O O . ILE A 1 108 ? -28.758 -16.237 36.760 1.00 83.06 108 ILE A O 1
ATOM 877 N N . THR A 1 109 ? -26.920 -15.900 35.523 1.00 79.88 109 THR A N 1
ATOM 878 C CA . THR A 1 109 ? -27.239 -16.920 34.510 1.00 79.88 109 THR A CA 1
ATOM 879 C C . THR A 1 109 ? -26.357 -18.155 34.674 1.00 79.88 109 THR A C 1
ATOM 881 O O . THR A 1 109 ? -25.143 -18.082 34.495 1.00 79.88 109 THR A O 1
ATOM 884 N N . PHE A 1 110 ? -26.958 -19.314 34.947 1.00 82.06 110 PHE A N 1
ATOM 885 C CA . PHE A 1 110 ? -26.236 -20.587 34.982 1.00 82.06 110 PHE A CA 1
ATOM 886 C C . PHE A 1 110 ? -26.123 -21.172 33.575 1.00 82.06 110 PHE A C 1
ATOM 888 O O . PHE A 1 110 ? -27.128 -21.534 32.957 1.00 82.06 110 PHE A O 1
ATOM 895 N N . LYS A 1 111 ? -24.894 -21.303 33.070 1.00 85.38 111 LYS A N 1
ATOM 896 C CA . LYS A 1 111 ? -24.647 -22.077 31.851 1.00 85.38 111 LYS A CA 1
ATOM 897 C C . LYS A 1 111 ? -24.851 -23.559 32.152 1.00 85.38 111 LYS A C 1
ATOM 899 O O . LYS A 1 111 ? -24.309 -24.092 33.120 1.00 85.38 111 LYS A O 1
ATOM 904 N N . LYS A 1 112 ? -25.645 -24.231 31.317 1.00 88.06 112 LYS A N 1
ATOM 905 C CA . LYS A 1 112 ? -25.831 -25.683 31.392 1.00 88.06 112 LYS A CA 1
ATOM 906 C C . LYS A 1 112 ? -24.463 -26.364 31.220 1.00 88.06 112 LYS A C 1
ATOM 908 O O . LYS A 1 112 ? -23.738 -25.984 30.300 1.00 88.06 112 LYS A O 1
ATOM 913 N N . PRO A 1 113 ? -24.098 -27.355 32.055 1.00 85.44 113 PRO A N 1
ATOM 914 C CA . PRO A 1 113 ? -22.836 -28.063 31.891 1.00 85.44 113 PRO A CA 1
ATOM 915 C C . PRO A 1 113 ? -22.795 -28.732 30.514 1.00 85.44 113 PRO A C 1
ATOM 917 O O . PRO A 1 113 ? -23.702 -29.492 30.155 1.00 85.44 113 PRO A O 1
ATOM 920 N N . VAL A 1 114 ? -21.743 -28.440 29.750 1.00 80.75 114 VAL A N 1
ATOM 921 C CA . VAL A 1 114 ? -21.487 -29.088 28.463 1.00 80.75 114 VAL A CA 1
ATOM 922 C C . VAL A 1 114 ? -21.033 -30.511 28.766 1.00 80.75 114 VAL A C 1
ATOM 924 O O . VAL A 1 114 ? -20.027 -30.731 29.445 1.00 80.75 114 VAL A O 1
ATOM 927 N N . LYS A 1 115 ? -21.812 -31.501 28.320 1.00 78.56 115 LYS A N 1
ATOM 928 C CA . LYS A 1 115 ? -21.374 -32.898 28.371 1.00 78.56 115 LYS A CA 1
ATOM 929 C C . LYS A 1 115 ? -20.109 -32.991 27.522 1.00 78.56 115 LYS A C 1
ATOM 931 O O . LYS A 1 115 ? -20.119 -32.509 26.397 1.00 78.56 115 LYS A O 1
ATOM 936 N N . ARG A 1 116 ? -19.038 -33.594 28.051 1.00 66.12 116 ARG A N 1
ATOM 937 C CA . ARG A 1 116 ? -17.831 -33.912 27.274 1.00 66.12 116 ARG A CA 1
ATOM 938 C C . ARG A 1 116 ? -18.245 -34.807 26.102 1.00 66.12 116 ARG A C 1
ATOM 940 O O . ARG A 1 116 ? -18.396 -36.011 26.291 1.00 66.12 116 ARG A O 1
ATOM 947 N N . LEU A 1 117 ? -18.501 -34.216 24.940 1.00 59.25 117 LEU A N 1
ATOM 948 C CA . LEU A 1 117 ? -18.575 -34.946 23.687 1.00 59.25 117 LEU A CA 1
ATOM 949 C C . LEU A 1 117 ? -17.132 -35.248 23.300 1.00 59.25 117 LEU A C 1
ATOM 951 O O . LEU A 1 117 ? -16.274 -34.363 23.323 1.00 59.25 117 LEU A O 1
ATOM 955 N N . ALA A 1 118 ? -16.859 -36.527 23.060 1.00 54.69 118 ALA A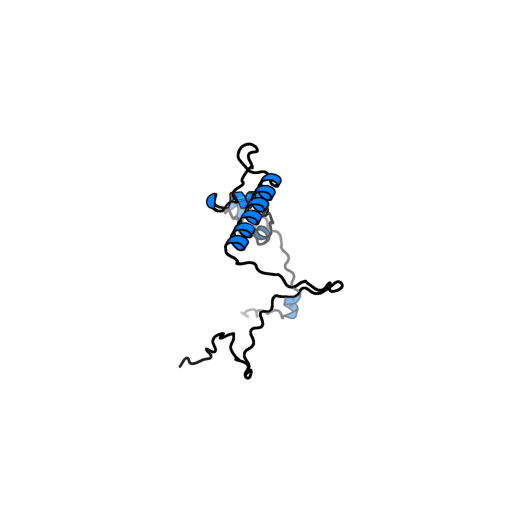 N 1
ATOM 956 C CA . ALA A 1 118 ? -15.630 -36.930 22.409 1.00 54.69 118 ALA A CA 1
ATOM 957 C C . ALA A 1 118 ? -15.519 -36.147 21.093 1.00 54.69 118 ALA A C 1
ATOM 959 O O . ALA A 1 118 ? -16.513 -35.982 20.395 1.00 54.69 118 ALA A O 1
ATOM 960 N N . GLU A 1 119 ? -14.327 -35.609 20.869 1.00 49.91 119 GLU A N 1
ATOM 961 C CA . GLU A 1 119 ? -13.826 -34.918 19.682 1.00 49.91 119 GLU A CA 1
ATOM 962 C C . GLU A 1 119 ? -14.759 -34.904 18.454 1.00 49.91 119 GLU A C 1
ATOM 964 O O . GLU A 1 119 ? -14.966 -35.923 17.801 1.00 49.91 119 GLU A O 1
ATOM 969 N N . GLY A 1 120 ? -15.262 -33.709 18.125 1.00 51.84 120 GLY A N 1
ATOM 970 C CA . GLY A 1 120 ? -15.896 -33.417 16.840 1.00 51.84 120 GLY A CA 1
ATOM 971 C C . GLY A 1 120 ? -17.408 -33.235 16.902 1.00 51.84 120 GLY A C 1
ATOM 972 O O . GLY A 1 120 ? -18.142 -34.168 16.627 1.00 51.84 120 GLY A O 1
ATOM 973 N N . GLU A 1 121 ? -17.852 -32.020 17.229 1.00 45.53 121 GLU A N 1
ATOM 974 C CA . GLU A 1 121 ? -18.912 -31.273 16.524 1.00 45.53 121 GLU A CA 1
ATOM 975 C C . GLU A 1 121 ? -19.213 -29.975 17.297 1.00 45.53 121 GLU A C 1
ATOM 977 O O . GLU A 1 121 ? -19.369 -29.966 18.519 1.00 45.53 121 GLU A O 1
ATOM 982 N N . LYS A 1 122 ? -19.201 -28.841 16.586 1.00 47.81 122 LYS A N 1
ATOM 983 C CA . LYS A 1 122 ? -19.537 -27.515 17.122 1.00 47.81 122 LYS A CA 1
ATOM 984 C C . LYS A 1 122 ? -21.065 -27.398 17.155 1.00 47.81 122 LYS A C 1
ATOM 986 O O . LYS A 1 122 ? -21.680 -27.433 16.095 1.00 47.81 122 LYS A O 1
ATOM 991 N N . GLU A 1 123 ? -21.667 -27.251 18.334 1.00 44.00 123 GLU A N 1
ATOM 992 C CA . GLU A 1 123 ? -23.110 -27.002 18.474 1.00 44.00 123 GLU A CA 1
ATOM 993 C C . GLU A 1 123 ? -23.407 -25.490 18.471 1.00 44.00 123 GLU A C 1
ATOM 995 O O . GLU A 1 123 ? -22.913 -24.745 19.322 1.00 44.00 123 GLU A O 1
ATOM 1000 N N . GLU A 1 124 ? -24.216 -25.054 17.499 1.00 45.84 124 GLU A N 1
ATOM 1001 C CA . GLU A 1 124 ? -24.887 -23.751 17.466 1.00 45.84 124 GLU A CA 1
ATOM 1002 C C . GLU A 1 124 ? -26.000 -23.660 18.532 1.00 45.84 124 GLU A C 1
ATOM 1004 O O . GLU A 1 124 ? -26.668 -24.640 18.870 1.00 45.84 124 GLU A O 1
ATOM 1009 N N . ASP A 1 125 ? -26.186 -22.455 19.074 1.00 44.03 125 ASP A N 1
ATOM 1010 C CA . ASP A 1 125 ? -27.109 -22.111 20.163 1.00 44.03 125 ASP A CA 1
ATOM 1011 C C . ASP A 1 125 ? -28.573 -22.083 19.673 1.00 44.03 125 ASP A C 1
ATOM 1013 O O . ASP A 1 125 ? -29.020 -21.118 19.055 1.00 44.03 125 ASP A O 1
ATOM 1017 N N . ASP A 1 126 ? -29.344 -23.138 19.958 1.00 42.09 126 ASP A N 1
ATOM 1018 C CA . ASP A 1 126 ? -30.747 -23.259 19.533 1.00 42.09 126 ASP A CA 1
ATOM 1019 C C . ASP A 1 126 ? -31.728 -23.067 20.716 1.00 42.09 126 ASP A C 1
ATOM 1021 O O . ASP A 1 126 ? -31.993 -23.959 21.536 1.00 42.09 126 ASP A O 1
ATOM 1025 N N . LYS A 1 127 ? -32.281 -21.851 20.832 1.00 51.06 127 LYS A N 1
ATOM 1026 C CA . LYS A 1 127 ? -33.289 -21.458 21.837 1.00 51.06 127 LYS A CA 1
ATOM 1027 C C . LYS A 1 127 ? -34.674 -22.032 21.504 1.00 51.06 127 LYS A C 1
ATOM 1029 O O . LYS A 1 127 ? -35.495 -21.380 20.861 1.00 51.06 127 LYS A O 1
ATOM 1034 N N . LYS A 1 128 ? -35.025 -23.196 22.061 1.00 42.41 128 LYS A N 1
ATOM 1035 C CA . LYS A 1 128 ? -36.396 -23.752 21.986 1.00 42.41 128 LYS A CA 1
ATOM 1036 C C . LYS A 1 128 ? -37.339 -23.194 23.064 1.00 42.41 128 LYS A C 1
ATOM 1038 O O . LYS A 1 128 ? -37.382 -23.690 24.190 1.00 42.41 128 LYS A O 1
ATOM 1043 N N . LYS A 1 129 ? -38.191 -22.229 22.687 1.00 43.00 129 LYS A N 1
ATOM 1044 C CA . LYS A 1 129 ? -39.490 -21.964 23.343 1.00 43.00 129 LYS A CA 1
ATOM 1045 C C . LYS A 1 129 ? -40.551 -22.898 22.744 1.00 43.00 129 LYS A C 1
ATOM 1047 O O . LYS A 1 129 ? -40.764 -22.903 21.538 1.00 43.00 129 LYS A O 1
ATOM 1052 N N . LYS A 1 130 ? -41.243 -23.671 23.588 1.00 45.88 130 LYS A N 1
ATOM 1053 C CA . LYS A 1 130 ? -42.412 -24.477 23.195 1.00 45.88 130 LYS A CA 1
ATOM 1054 C C . LYS A 1 130 ? -43.606 -23.570 22.879 1.00 45.88 130 LYS A C 1
ATOM 1056 O O . LYS A 1 130 ? -44.138 -22.957 23.800 1.00 45.88 130 LYS A O 1
ATOM 1061 N N . LYS A 1 131 ? -44.093 -23.589 21.636 1.00 39.62 131 LYS A N 1
ATOM 1062 C CA . LYS A 1 131 ? -45.528 -23.530 21.310 1.00 39.62 131 LYS A CA 1
ATOM 1063 C C . LYS A 1 131 ? -45.802 -24.428 20.104 1.00 39.62 131 LYS A C 1
ATOM 1065 O O . LYS A 1 131 ? -45.061 -24.440 19.132 1.00 39.62 131 LYS A O 1
ATOM 1070 N N . THR A 1 132 ? -46.831 -25.238 20.268 1.00 44.19 132 THR A N 1
ATOM 1071 C CA . THR A 1 132 ? -47.384 -26.213 19.334 1.00 44.19 132 THR A CA 1
ATOM 1072 C C . THR A 1 132 ? -48.089 -25.540 18.152 1.00 44.19 132 THR A C 1
ATOM 1074 O O . THR A 1 132 ? -48.531 -24.402 18.283 1.00 44.19 132 THR A O 1
ATOM 1077 N N . VAL A 1 133 ? -48.303 -26.341 17.097 1.00 46.69 133 VAL A N 1
ATOM 1078 C CA . VAL A 1 133 ? -49.234 -26.192 15.955 1.00 46.69 133 VAL A CA 1
ATOM 1079 C C . VAL A 1 133 ? -48.579 -25.847 14.598 1.00 46.69 133 VAL A C 1
ATOM 1081 O O . VAL A 1 133 ? -48.340 -24.693 14.276 1.00 46.69 133 VAL A O 1
ATOM 1084 N N . ILE A 1 134 ? -48.346 -26.933 13.840 1.00 51.25 134 ILE A N 1
ATOM 1085 C CA . ILE A 1 134 ? -48.435 -27.145 12.377 1.00 51.25 134 ILE A CA 1
ATOM 1086 C C . ILE A 1 134 ? -47.606 -26.213 11.475 1.00 51.25 134 ILE A C 1
ATOM 1088 O O . ILE A 1 134 ? -47.918 -25.046 11.270 1.00 51.25 134 ILE A O 1
ATOM 1092 N N . ALA A 1 135 ? -46.563 -26.796 10.879 1.00 49.03 135 ALA A N 1
ATOM 1093 C CA . ALA A 1 135 ? -45.719 -26.178 9.869 1.00 49.03 135 ALA A CA 1
ATOM 1094 C C . ALA A 1 135 ? -46.349 -26.307 8.472 1.00 49.03 135 ALA A C 1
ATOM 1096 O O . ALA A 1 135 ? -46.470 -27.412 7.948 1.00 49.03 135 ALA A O 1
ATOM 1097 N N . GLU A 1 136 ? -46.675 -25.174 7.856 1.00 65.38 136 GLU A N 1
ATOM 1098 C CA . GLU A 1 136 ? -46.730 -25.033 6.399 1.00 65.38 136 GLU A CA 1
ATOM 1099 C C . GLU A 1 136 ? -45.452 -24.303 5.949 1.00 65.38 136 GLU A C 1
ATOM 1101 O O . GLU A 1 136 ? -45.085 -23.293 6.566 1.00 65.38 136 GLU A O 1
ATOM 1106 N N . PRO A 1 137 ? -44.727 -24.779 4.919 1.00 61.19 137 PRO A N 1
ATOM 1107 C CA . PRO A 1 137 ? -43.543 -24.080 4.447 1.00 61.19 137 PRO A CA 1
ATOM 1108 C C . PRO A 1 137 ? -43.970 -22.796 3.732 1.00 61.19 137 PRO A C 1
ATOM 1110 O O . PRO A 1 137 ? -44.577 -22.831 2.660 1.00 61.19 137 PRO A O 1
ATOM 1113 N N . LYS A 1 138 ? -43.615 -21.644 4.311 1.00 65.06 138 LYS A N 1
ATOM 1114 C CA . LYS A 1 138 ? -43.638 -20.355 3.615 1.00 65.06 138 LYS A CA 1
ATOM 1115 C C . LYS A 1 138 ? -42.579 -20.390 2.513 1.00 65.06 138 LYS A C 1
ATOM 1117 O O . LYS A 1 138 ? -41.424 -20.030 2.724 1.00 65.06 138 LYS A O 1
ATOM 1122 N N . LYS A 1 139 ? -42.973 -20.878 1.340 1.00 67.06 139 LYS A N 1
ATOM 1123 C CA . LYS A 1 139 ? -42.334 -20.522 0.070 1.00 67.06 139 LYS A CA 1
ATOM 1124 C C . LYS A 1 139 ? -42.281 -18.991 0.006 1.00 67.06 139 LYS A C 1
ATOM 1126 O O . LYS A 1 139 ? -43.269 -18.360 0.356 1.00 67.06 139 LYS A O 1
ATOM 1131 N N . THR A 1 140 ? -41.126 -18.460 -0.402 1.00 65.38 140 THR A N 1
ATOM 1132 C CA . THR A 1 140 ? -40.733 -17.034 -0.469 1.00 65.38 140 THR A CA 1
ATOM 1133 C C . THR A 1 140 ? -40.112 -16.423 0.808 1.00 65.38 140 THR A C 1
ATOM 1135 O O . THR A 1 140 ? -40.564 -15.400 1.315 1.00 65.38 140 THR A O 1
ATOM 1138 N N . LEU A 1 141 ? -39.000 -16.998 1.295 1.00 66.25 141 LEU A N 1
ATOM 1139 C CA . LEU A 1 141 ? -37.994 -16.248 2.088 1.00 66.25 141 LEU A CA 1
ATOM 1140 C C . LEU A 1 141 ? -36.977 -15.512 1.185 1.00 66.25 141 LEU A C 1
ATOM 1142 O O . LEU A 1 141 ? -35.987 -14.963 1.652 1.00 66.25 141 LEU A O 1
ATOM 1146 N N . LEU A 1 142 ? -37.226 -15.515 -0.120 1.00 62.88 142 LEU A N 1
ATOM 1147 C CA . LEU A 1 142 ? -36.535 -14.730 -1.127 1.00 62.88 142 LEU A CA 1
ATOM 1148 C C . LEU A 1 142 ? -37.616 -14.285 -2.112 1.00 62.88 142 LEU A C 1
ATOM 1150 O O . LEU A 1 142 ? -38.042 -15.078 -2.947 1.00 62.88 142 LEU A O 1
ATOM 1154 N N . SER A 1 143 ? -38.120 -13.059 -1.975 1.00 60.94 143 SER A N 1
ATOM 1155 C CA . SER A 1 143 ? -38.817 -12.392 -3.077 1.00 60.94 143 SER A CA 1
ATOM 1156 C C . SER A 1 143 ? -37.750 -11.717 -3.939 1.00 60.94 143 SER A C 1
ATOM 1158 O O . SER A 1 143 ? -37.567 -10.501 -3.891 1.00 60.94 143 SER A O 1
ATOM 1160 N N . PHE A 1 144 ? -36.976 -12.515 -4.674 1.00 49.34 144 PHE A N 1
ATOM 1161 C CA . PHE A 1 144 ? -36.404 -11.973 -5.900 1.00 49.34 144 PHE A CA 1
ATOM 1162 C C . PHE A 1 144 ? -37.591 -11.761 -6.833 1.00 49.34 144 PHE A C 1
ATOM 1164 O O . PHE A 1 144 ? -38.399 -12.676 -6.981 1.00 49.34 144 PHE A O 1
ATOM 1171 N N . GLY A 1 145 ? -37.753 -10.522 -7.296 1.00 55.12 145 GLY A N 1
ATOM 1172 C CA . GLY A 1 145 ? -38.906 -10.067 -8.056 1.00 55.12 145 GLY A CA 1
ATOM 1173 C C . GLY A 1 145 ? -39.263 -11.044 -9.166 1.00 55.12 145 GLY A C 1
ATOM 1174 O O . GLY A 1 145 ? -38.479 -11.257 -10.085 1.00 55.12 145 GLY A O 1
ATOM 1175 N N . ASP A 1 146 ? -40.449 -11.622 -9.026 1.00 56.22 146 ASP A N 1
ATOM 1176 C CA . ASP A 1 146 ? -41.248 -12.165 -10.114 1.00 56.22 146 ASP A CA 1
ATOM 1177 C C . ASP A 1 146 ? -41.837 -10.952 -10.853 1.00 56.22 146 ASP A C 1
ATOM 1179 O O . ASP A 1 146 ? -42.985 -10.576 -10.643 1.00 56.22 146 ASP A O 1
ATOM 1183 N N . ASP A 1 147 ? -40.966 -10.236 -11.568 1.00 53.22 147 ASP A N 1
ATOM 1184 C CA . ASP A 1 147 ? -41.317 -9.186 -12.528 1.00 53.22 147 ASP A CA 1
ATOM 1185 C C . ASP A 1 147 ? -40.943 -9.743 -13.907 1.00 53.22 147 ASP A C 1
ATOM 1187 O O . ASP A 1 147 ? -39.902 -9.435 -14.489 1.00 53.22 147 ASP A O 1
ATOM 1191 N N . GLU A 1 148 ? -41.742 -10.721 -14.332 1.00 53.47 148 GLU A N 1
ATOM 1192 C CA . GLU A 1 148 ? -41.776 -11.239 -15.692 1.00 53.47 148 GLU A CA 1
ATOM 1193 C C . GLU A 1 148 ? -42.822 -10.411 -16.459 1.00 53.47 148 GLU A C 1
ATOM 1195 O O . GLU A 1 148 ? -43.988 -10.382 -16.078 1.00 53.47 148 GLU A O 1
ATOM 1200 N N . GLU A 1 149 ? -42.355 -9.714 -17.499 1.00 54.62 149 GLU A N 1
ATOM 1201 C CA . GLU A 1 149 ? -43.086 -9.299 -18.707 1.00 54.62 149 GLU A CA 1
ATOM 1202 C C . GLU A 1 149 ? -44.515 -8.726 -18.575 1.00 54.62 149 GLU A C 1
ATOM 1204 O O . GLU A 1 149 ? -45.493 -9.469 -18.560 1.00 54.62 149 GLU A O 1
ATOM 1209 N N . GLU A 1 150 ? -44.654 -7.401 -18.727 1.00 50.81 150 GLU A N 1
ATOM 1210 C CA . GLU A 1 150 ? -45.794 -6.810 -19.457 1.00 50.81 150 GLU A CA 1
ATOM 1211 C C . GLU A 1 150 ? -45.413 -5.432 -20.049 1.00 50.81 150 GLU A C 1
ATOM 1213 O O . GLU A 1 150 ? -45.879 -4.386 -19.602 1.00 50.81 150 GLU A O 1
ATOM 1218 N N . ASP A 1 151 ? -44.518 -5.429 -21.047 1.00 44.03 151 ASP A N 1
ATOM 1219 C CA . ASP A 1 151 ? -44.424 -4.323 -22.013 1.00 44.03 151 ASP A CA 1
ATOM 1220 C C . ASP A 1 151 ? -45.382 -4.635 -23.181 1.00 44.03 151 ASP A C 1
ATOM 1222 O O . ASP A 1 151 ? -45.099 -5.490 -24.028 1.00 44.03 151 ASP A O 1
ATOM 1226 N N . GLU A 1 152 ? -46.526 -3.942 -23.197 1.00 43.88 152 GLU A N 1
ATOM 1227 C CA . GLU A 1 152 ? -47.293 -3.607 -24.410 1.00 43.88 152 GLU A CA 1
ATOM 1228 C C . GLU A 1 152 ? -46.726 -2.333 -25.059 1.00 43.88 152 GLU A C 1
ATOM 1230 O O . GLU A 1 152 ? -46.472 -1.346 -24.326 1.00 43.88 152 GLU A O 1
#

Organism: NCBI:txid860376

Secondary structure (DSSP, 8-state):
-PPPP--PPPHHHHHTPPP--PPPPHHHHHHHHHTT--PPPPSGGGT---S-TTSS-HHHHHHHS-GGGS---PPPPTTTSPPHHHHHHHHHHHHHHHHHHHHHTT---PPPPPP---S--PPP--------------S-S-----------